Protein AF-A0A0J0YP49-F1 (afdb_monomer)

Organism: NCBI:txid1470200

Structure (mmCIF, N/CA/C/O backbone):
data_AF-A0A0J0YP49-F1
#
_entry.id   AF-A0A0J0YP49-F1
#
loop_
_atom_site.group_PDB
_atom_site.id
_atom_site.type_symbol
_atom_site.label_atom_id
_atom_site.label_alt_id
_atom_site.label_comp_id
_atom_site.label_asym_id
_atom_site.label_entity_id
_atom_site.label_seq_id
_atom_site.pdbx_PDB_ins_code
_atom_site.Cartn_x
_atom_site.Cartn_y
_atom_site.Cartn_z
_atom_site.occupancy
_atom_site.B_iso_or_equiv
_atom_site.auth_seq_id
_atom_site.auth_comp_id
_atom_site.auth_asym_id
_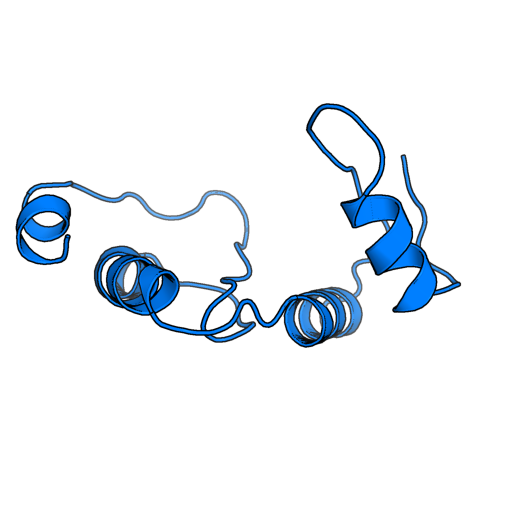atom_site.auth_atom_id
_atom_site.pdbx_PDB_model_num
ATOM 1 N N . LEU A 1 1 ? -7.847 0.719 18.967 1.00 89.94 1 LEU A N 1
ATOM 2 C CA . LEU A 1 1 ? -8.000 0.994 17.520 1.00 89.94 1 LEU A CA 1
ATOM 3 C C . LEU A 1 1 ? -9.222 0.286 16.949 1.00 89.94 1 LEU A C 1
ATOM 5 O O . LEU A 1 1 ? -10.102 0.991 16.489 1.00 89.94 1 LEU A O 1
ATOM 9 N N . ALA A 1 2 ? -9.329 -1.045 17.052 1.00 91.50 2 ALA A N 1
ATOM 10 C CA . ALA A 1 2 ? -10.513 -1.786 16.592 1.00 91.50 2 ALA A CA 1
ATOM 11 C C . ALA A 1 2 ? -11.845 -1.204 17.103 1.00 91.50 2 ALA A C 1
ATOM 13 O O . ALA A 1 2 ? -12.721 -0.890 16.307 1.00 91.50 2 ALA A O 1
ATOM 14 N N . GLU A 1 3 ? -11.964 -0.976 18.416 1.00 94.25 3 GLU A N 1
ATOM 15 C CA . GLU A 1 3 ? -13.170 -0.393 19.032 1.00 94.25 3 GLU A CA 1
ATOM 16 C C . GLU A 1 3 ? -13.513 0.997 18.481 1.00 94.25 3 GLU A C 1
ATOM 18 O O . GLU A 1 3 ? -14.677 1.317 18.271 1.00 94.25 3 GLU A O 1
ATOM 23 N N . THR A 1 4 ? -12.497 1.817 18.209 1.00 95.69 4 THR A N 1
ATOM 24 C CA . THR A 1 4 ? -12.668 3.153 17.626 1.00 95.69 4 THR A CA 1
ATOM 25 C C . THR A 1 4 ? -13.140 3.065 16.177 1.00 95.69 4 THR A C 1
ATOM 27 O O . THR A 1 4 ? -14.050 3.785 15.784 1.00 95.69 4 THR A O 1
ATOM 30 N N . LEU A 1 5 ? -12.553 2.166 15.380 1.00 95.12 5 LEU A N 1
ATOM 31 C CA . LEU A 1 5 ? -12.915 1.985 13.972 1.00 95.12 5 LEU A CA 1
ATOM 32 C C . LEU A 1 5 ? -14.312 1.375 13.801 1.00 95.12 5 LEU A C 1
ATOM 34 O O . LEU A 1 5 ? -14.966 1.665 12.808 1.00 95.12 5 LEU A O 1
ATOM 38 N N . ALA A 1 6 ? -14.806 0.607 14.778 1.00 93.06 6 ALA A N 1
ATOM 39 C CA . ALA A 1 6 ? -16.176 0.085 14.777 1.00 93.06 6 ALA A CA 1
ATOM 40 C C . ALA A 1 6 ? -17.253 1.187 14.835 1.00 93.06 6 ALA A C 1
ATOM 42 O O . ALA A 1 6 ? -18.410 0.937 14.510 1.00 93.06 6 ALA A O 1
ATOM 43 N N . GLN A 1 7 ? -16.882 2.404 15.243 1.00 95.81 7 GLN A N 1
ATOM 44 C CA . GLN A 1 7 ? -17.776 3.565 15.303 1.00 95.81 7 GLN A CA 1
ATOM 45 C C . GLN A 1 7 ? -17.713 4.426 14.030 1.00 95.81 7 GLN A C 1
ATOM 47 O O . GLN A 1 7 ? -18.434 5.416 13.916 1.00 95.81 7 GLN A O 1
ATOM 52 N N . VAL A 1 8 ? -16.850 4.073 13.071 1.00 96.75 8 VAL A N 1
ATOM 53 C CA . VAL A 1 8 ? -16.653 4.812 11.821 1.00 96.75 8 VAL A CA 1
ATOM 54 C C . VAL A 1 8 ? -17.455 4.150 10.706 1.00 96.75 8 VAL A C 1
ATOM 56 O O . VAL A 1 8 ? -17.404 2.939 10.513 1.00 96.75 8 VAL A O 1
ATOM 59 N N . SER A 1 9 ? -18.188 4.958 9.940 1.00 95.75 9 SER A N 1
ATOM 60 C CA . SER A 1 9 ? -18.848 4.496 8.717 1.00 95.75 9 SER A CA 1
ATOM 61 C C . SER A 1 9 ? -17.898 4.629 7.532 1.00 95.75 9 SER A C 1
ATOM 63 O O . SER A 1 9 ? -17.440 5.730 7.228 1.00 95.75 9 SER A O 1
ATOM 65 N N . PHE A 1 10 ? -17.618 3.513 6.861 1.00 96.12 10 PHE A N 1
ATOM 66 C CA . PHE A 1 10 ? -16.794 3.479 5.655 1.00 96.12 10 PHE A CA 1
ATOM 67 C C . PHE A 1 10 ? -17.658 3.428 4.392 1.00 96.12 10 PHE A C 1
ATOM 69 O O . PHE A 1 10 ? -18.733 2.821 4.372 1.00 96.12 10 PHE A O 1
ATOM 76 N N . SER A 1 11 ? -17.158 4.045 3.326 1.00 96.25 11 SER A N 1
ATOM 77 C CA . SER A 1 11 ? -17.756 4.025 1.989 1.00 96.25 11 SER A CA 1
ATOM 78 C C . SER A 1 11 ? -16.900 3.194 1.044 1.00 96.25 11 SER A C 1
ATOM 80 O O . SER A 1 11 ? -15.728 2.948 1.326 1.00 96.25 11 SER A O 1
ATOM 82 N N . ASP A 1 12 ? -17.487 2.776 -0.073 1.00 95.94 12 ASP A N 1
ATOM 83 C CA . ASP A 1 12 ? -16.756 2.057 -1.112 1.00 95.94 12 ASP A CA 1
ATOM 84 C C . ASP A 1 12 ? -15.672 2.938 -1.729 1.00 95.94 12 ASP A C 1
ATOM 86 O O . ASP A 1 12 ? -15.817 4.163 -1.839 1.00 95.94 12 ASP A O 1
ATOM 90 N N . PHE A 1 13 ? -14.574 2.308 -2.136 1.00 95.75 13 PHE A N 1
ATOM 91 C CA . PHE A 1 13 ? -13.501 3.018 -2.805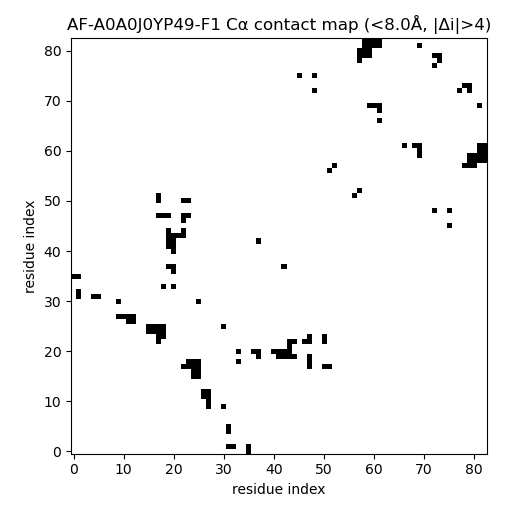 1.00 95.75 13 PHE A CA 1
ATOM 92 C C . PHE A 1 13 ? -13.929 3.426 -4.216 1.00 95.75 13 PHE A C 1
ATOM 94 O O . PHE A 1 13 ? -14.432 2.619 -4.994 1.00 95.75 13 PHE A O 1
ATOM 101 N N . THR A 1 14 ? -13.678 4.682 -4.576 1.00 96.31 14 THR A N 1
ATOM 102 C CA . THR A 1 14 ? -13.905 5.184 -5.941 1.00 96.31 14 THR A CA 1
ATOM 103 C C . THR A 1 14 ? -12.780 4.803 -6.903 1.00 96.31 14 THR A C 1
ATOM 105 O O . THR A 1 14 ? -12.951 4.883 -8.118 1.00 96.31 14 THR A O 1
ATOM 108 N N . CYS A 1 15 ? -11.636 4.370 -6.372 1.00 94.69 15 CYS A N 1
ATOM 109 C CA . CYS A 1 15 ? -10.517 3.800 -7.108 1.00 94.69 15 CYS A CA 1
ATOM 110 C C . CYS A 1 15 ? -9.953 2.586 -6.349 1.00 94.69 15 CYS A C 1
ATOM 112 O O . CYS A 1 15 ? -10.008 2.566 -5.120 1.00 94.69 15 CYS A O 1
ATOM 114 N N . PRO A 1 16 ? -9.397 1.573 -7.036 1.00 95.69 16 PRO A N 1
ATOM 115 C CA . PRO A 1 16 ? -8.782 0.434 -6.359 1.00 95.69 16 PRO A CA 1
ATOM 116 C C . PRO A 1 16 ? -7.666 0.876 -5.404 1.00 95.69 16 PRO A C 1
ATOM 118 O O . PRO A 1 16 ? -6.769 1.625 -5.794 1.00 95.69 16 PRO A O 1
ATOM 121 N N . LEU A 1 17 ? -7.703 0.386 -4.163 1.00 96.75 17 LEU A N 1
ATOM 122 C CA . LEU A 1 17 ? -6.695 0.673 -3.145 1.00 96.75 17 LEU A CA 1
ATOM 123 C C . LEU A 1 17 ? -5.921 -0.600 -2.807 1.00 96.75 17 LEU A C 1
ATOM 125 O O . LEU A 1 17 ? -6.507 -1.558 -2.315 1.00 96.75 17 LEU A O 1
ATOM 129 N N . VAL A 1 18 ? -4.603 -0.607 -3.008 1.00 97.44 18 VAL A N 1
ATOM 130 C CA . VAL A 1 18 ? -3.747 -1.715 -2.555 1.00 97.44 18 VAL A CA 1
ATOM 131 C C . VAL A 1 18 ? -3.345 -1.480 -1.098 1.00 97.44 18 VAL A C 1
ATOM 133 O O . VAL A 1 18 ? -2.672 -0.500 -0.780 1.00 97.44 18 VAL A O 1
ATOM 136 N N . GLY A 1 19 ? -3.769 -2.370 -0.200 1.00 96.38 19 GLY A N 1
ATOM 137 C CA . GLY A 1 19 ? -3.488 -2.278 1.232 1.00 96.38 19 GLY A CA 1
ATOM 138 C C . GLY A 1 19 ? -2.078 -2.749 1.603 1.00 96.38 19 GLY A C 1
ATOM 139 O O . GLY A 1 19 ? -1.570 -3.722 1.056 1.00 96.38 19 GLY A O 1
ATOM 140 N N . ASN A 1 20 ? -1.459 -2.107 2.597 1.00 96.12 20 ASN A N 1
ATOM 141 C CA . ASN A 1 20 ? -0.090 -2.424 3.042 1.00 96.12 20 ASN A CA 1
ATOM 142 C C . ASN A 1 20 ? 0.052 -3.767 3.774 1.00 96.12 20 ASN A C 1
ATOM 144 O O . ASN A 1 20 ? 1.134 -4.349 3.774 1.00 96.12 20 ASN A O 1
ATOM 148 N N . THR A 1 21 ? -1.013 -4.211 4.442 1.00 96.69 21 THR A N 1
ATOM 149 C CA . THR A 1 21 ? -1.005 -5.389 5.321 1.00 96.69 21 THR A CA 1
ATOM 150 C C . THR A 1 21 ? -1.009 -6.687 4.515 1.00 96.69 21 THR A C 1
ATOM 152 O O . THR A 1 21 ? -0.259 -7.620 4.794 1.00 96.69 21 THR A O 1
ATOM 155 N N . GLU A 1 22 ? -1.838 -6.744 3.474 1.00 97.19 22 GLU A N 1
ATOM 156 C CA . GLU A 1 22 ? -2.007 -7.946 2.652 1.00 97.19 22 GLU A CA 1
ATOM 157 C C . GLU A 1 22 ? -1.366 -7.834 1.271 1.00 97.19 22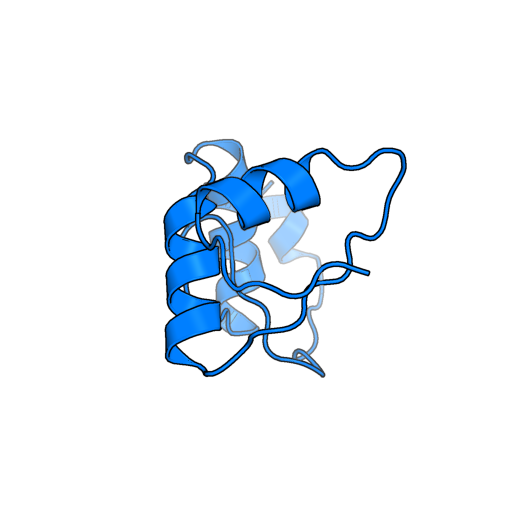 GLU A C 1
ATOM 159 O O . GLU A 1 22 ? -1.239 -8.856 0.605 1.00 97.19 22 GLU A O 1
ATOM 164 N N . ALA A 1 23 ? -0.916 -6.634 0.877 1.00 97.44 23 ALA A N 1
ATOM 165 C CA . ALA A 1 23 ? -0.431 -6.339 -0.470 1.00 97.44 23 ALA A CA 1
ATOM 166 C C . ALA A 1 23 ? -1.445 -6.748 -1.551 1.00 97.44 23 ALA A C 1
ATOM 168 O O . ALA A 1 23 ? -1.084 -7.319 -2.568 1.00 97.44 23 ALA A O 1
ATOM 169 N N . ALA A 1 24 ? -2.729 -6.467 -1.321 1.00 97.12 24 ALA A N 1
ATOM 170 C CA . ALA A 1 24 ? -3.829 -6.813 -2.217 1.00 97.12 24 ALA A CA 1
ATOM 171 C C . ALA A 1 24 ? -4.823 -5.651 -2.332 1.00 97.12 24 ALA A C 1
ATOM 173 O O . ALA A 1 24 ? -4.815 -4.734 -1.502 1.00 97.12 24 ALA A O 1
ATOM 174 N N . VAL A 1 25 ? -5.681 -5.686 -3.358 1.00 96.62 25 VAL A N 1
ATOM 175 C CA . VAL A 1 25 ? -6.761 -4.702 -3.524 1.00 96.62 25 VAL A CA 1
ATOM 176 C C . VAL A 1 25 ? -7.779 -4.877 -2.398 1.00 96.62 25 VAL A C 1
ATOM 178 O O . VAL A 1 25 ? -8.478 -5.884 -2.324 1.00 96.62 25 VAL A O 1
ATOM 181 N N . MET A 1 26 ? -7.846 -3.879 -1.527 1.00 96.56 26 MET A N 1
ATOM 182 C CA . MET A 1 26 ? -8.686 -3.844 -0.340 1.00 96.56 26 MET A CA 1
ATOM 183 C C . MET A 1 26 ? -10.147 -3.592 -0.710 1.00 96.56 26 MET A C 1
ATOM 185 O O . MET A 1 26 ? -10.441 -2.696 -1.503 1.00 96.56 26 MET A O 1
ATOM 189 N N . GLN A 1 27 ? -11.057 -4.342 -0.088 1.00 96.12 27 GLN A N 1
ATOM 190 C CA . GLN A 1 27 ? -12.490 -4.064 -0.131 1.00 96.12 27 GLN A CA 1
ATOM 191 C C . GLN A 1 27 ? -12.918 -3.273 1.105 1.00 96.12 27 GLN A C 1
ATOM 193 O O . GLN A 1 27 ? -12.221 -3.227 2.123 1.00 96.12 27 GLN A O 1
ATOM 198 N N . LYS A 1 28 ? -14.075 -2.618 1.015 1.00 95.62 28 LYS A N 1
ATOM 199 C CA . LYS A 1 28 ? -14.6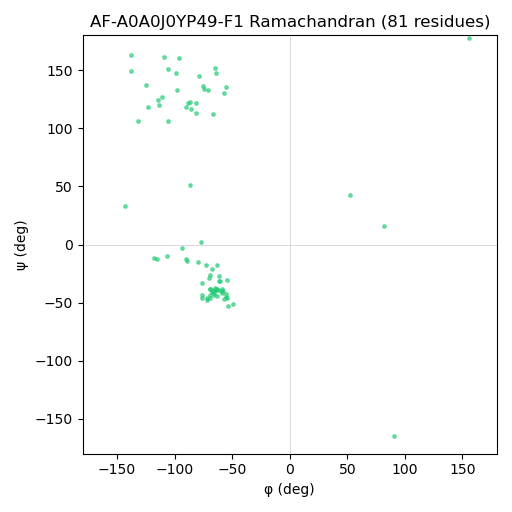16 -1.785 2.093 1.00 95.62 28 LYS A CA 1
ATOM 200 C C . LYS A 1 28 ? -14.799 -2.573 3.391 1.00 95.62 28 LYS A C 1
ATOM 202 O O . LYS A 1 28 ? -14.534 -2.052 4.476 1.00 95.62 28 LYS A O 1
ATOM 207 N N . GLU A 1 29 ? -15.256 -3.812 3.275 1.00 95.06 29 GLU A N 1
ATOM 208 C CA . GLU A 1 29 ? -15.572 -4.702 4.392 1.00 95.06 29 GLU A CA 1
ATOM 209 C C . GLU A 1 29 ? -14.334 -4.998 5.250 1.00 95.06 29 GLU A C 1
ATOM 211 O O . GLU A 1 29 ? -14.449 -5.192 6.462 1.00 95.06 29 GLU A O 1
ATOM 216 N N . ASP A 1 30 ? -13.145 -4.939 4.647 1.00 95.69 30 ASP A N 1
ATOM 217 C CA . ASP A 1 30 ? -11.882 -5.286 5.294 1.00 95.69 30 ASP A CA 1
ATOM 218 C C . ASP A 1 30 ? -11.211 -4.089 5.990 1.00 95.69 30 ASP A C 1
ATOM 220 O O . ASP A 1 30 ? -10.287 -4.275 6.786 1.00 95.69 30 ASP A O 1
ATOM 224 N N . ILE A 1 31 ? -11.666 -2.850 5.744 1.00 95.81 31 ILE A N 1
ATOM 225 C CA . ILE A 1 31 ? -10.962 -1.625 6.168 1.00 95.81 31 ILE A CA 1
ATOM 226 C C . ILE A 1 31 ? -10.659 -1.629 7.671 1.00 95.81 31 ILE A C 1
ATOM 228 O O . ILE A 1 31 ? -9.513 -1.435 8.082 1.00 95.81 31 ILE A O 1
ATOM 232 N N . ALA A 1 32 ? -11.668 -1.857 8.515 1.00 96.19 32 ALA A N 1
ATOM 233 C CA . ALA A 1 32 ? -11.499 -1.767 9.966 1.00 96.19 32 ALA A CA 1
ATOM 234 C C . ALA A 1 32 ? -10.524 -2.829 10.508 1.00 96.19 32 ALA A C 1
ATOM 236 O O . ALA A 1 32 ? -9.702 -2.549 11.393 1.00 96.19 32 ALA A O 1
ATOM 237 N N . GLN A 1 33 ? -10.597 -4.045 9.963 1.00 95.81 33 GLN A N 1
ATOM 238 C CA . GLN A 1 33 ? -9.751 -5.163 10.363 1.00 95.81 33 GLN A CA 1
ATOM 239 C C . GLN A 1 33 ? -8.308 -4.958 9.881 1.00 95.81 33 GLN A C 1
ATOM 241 O O . GLN A 1 33 ? -7.379 -5.073 10.688 1.00 95.81 33 GLN A O 1
ATOM 246 N N . LEU A 1 34 ? -8.108 -4.560 8.624 1.00 96.56 34 LEU A N 1
ATOM 247 C CA . LEU A 1 34 ? -6.780 -4.339 8.055 1.00 96.56 34 LEU A CA 1
ATOM 248 C C . LEU A 1 34 ? -6.069 -3.122 8.646 1.00 96.56 34 LEU A C 1
ATOM 250 O O . LEU A 1 34 ? -4.875 -3.221 8.925 1.00 96.56 34 LEU A O 1
ATOM 254 N N . LEU A 1 35 ? -6.774 -2.019 8.920 1.00 96.25 35 LEU A N 1
ATOM 255 C CA . LEU A 1 35 ? -6.191 -0.856 9.603 1.00 96.25 35 LEU A CA 1
ATOM 256 C C . LEU A 1 35 ? -5.779 -1.184 11.042 1.00 96.25 35 LEU A C 1
ATOM 258 O O . LEU A 1 35 ? -4.742 -0.723 11.516 1.00 96.25 35 LEU A O 1
ATOM 262 N N . THR A 1 36 ? -6.563 -2.009 11.745 1.00 96.12 36 THR A N 1
ATOM 263 C CA . THR A 1 36 ? -6.195 -2.467 13.094 1.00 96.12 36 THR A CA 1
ATOM 264 C C . THR A 1 36 ? -4.912 -3.294 13.064 1.00 96.12 36 THR A C 1
ATOM 266 O O . THR A 1 36 ? -4.028 -3.097 13.901 1.00 96.12 36 THR A O 1
ATOM 269 N N . ARG A 1 37 ? -4.810 -4.211 12.098 1.00 97.06 37 ARG A N 1
ATOM 270 C CA . ARG A 1 37 ? -3.643 -5.075 11.896 1.00 97.06 37 ARG A CA 1
ATOM 271 C C . ARG A 1 37 ? -2.404 -4.297 11.470 1.00 97.06 37 ARG A C 1
ATOM 273 O O . ARG A 1 37 ? -1.326 -4.544 12.001 1.00 97.06 37 ARG A O 1
ATOM 280 N N . GLN A 1 38 ? -2.568 -3.304 10.599 1.00 96.62 38 GLN A N 1
ATOM 281 C CA . GLN A 1 38 ? -1.476 -2.512 10.031 1.00 96.62 38 GLN A CA 1
ATOM 282 C C . GLN A 1 38 ? -0.572 -1.867 11.093 1.00 96.62 38 GLN A C 1
ATOM 284 O O . GLN A 1 38 ? 0.618 -1.696 10.865 1.00 96.62 38 GLN A O 1
ATOM 289 N N . VAL A 1 39 ? -1.104 -1.533 12.273 1.00 95.44 39 VAL A N 1
ATOM 290 C CA . VAL A 1 39 ? -0.308 -0.941 13.366 1.00 95.44 39 VAL A CA 1
ATOM 291 C C . VAL A 1 39 ? 0.718 -1.923 13.953 1.00 95.44 39 VAL A C 1
ATOM 293 O O . VAL A 1 39 ? 1.680 -1.498 14.588 1.00 95.44 39 VAL A O 1
ATOM 296 N N . LYS A 1 40 ? 0.515 -3.232 13.775 1.00 95.94 40 LYS A N 1
ATOM 297 C CA . LYS A 1 40 ? 1.353 -4.298 14.349 1.00 95.94 40 LYS A CA 1
ATOM 298 C C . LYS A 1 40 ? 2.037 -5.175 13.301 1.00 95.94 40 LYS A C 1
ATOM 300 O O . LYS A 1 40 ? 2.903 -5.967 13.660 1.00 95.94 40 LYS A O 1
ATOM 305 N N . GLU A 1 41 ? 1.639 -5.059 12.041 1.00 96.94 41 GLU A N 1
ATOM 306 C CA . GLU A 1 41 ? 2.137 -5.872 10.934 1.00 96.94 41 GLU A CA 1
ATOM 307 C C . GLU A 1 41 ? 3.094 -5.063 10.042 1.00 96.94 41 GLU A C 1
ATOM 309 O O . GLU A 1 41 ? 2.994 -3.835 9.968 1.00 96.94 41 GLU A O 1
ATOM 314 N N . PRO A 1 42 ? 4.062 -5.723 9.383 1.00 97.19 42 PRO A N 1
ATOM 315 C CA . PRO A 1 42 ? 5.001 -5.044 8.503 1.00 97.19 42 PRO A CA 1
ATOM 316 C C . PRO A 1 42 ? 4.297 -4.437 7.284 1.00 97.19 42 PRO A C 1
ATOM 318 O O . PRO A 1 42 ? 3.300 -4.956 6.785 1.00 97.19 42 PRO A O 1
ATOM 321 N N . VAL A 1 43 ? 4.872 -3.358 6.755 1.00 97.62 43 VAL A N 1
ATOM 322 C CA . VAL A 1 43 ? 4.425 -2.751 5.497 1.00 97.62 43 VAL A CA 1
ATOM 323 C C . VAL A 1 43 ? 5.016 -3.535 4.325 1.00 97.62 43 VAL A C 1
ATOM 325 O O . VAL A 1 43 ? 6.224 -3.489 4.090 1.00 97.62 43 VAL A O 1
ATOM 328 N N . ARG A 1 44 ? 4.168 -4.220 3.554 1.00 97.50 44 ARG A N 1
ATOM 329 C CA . ARG A 1 44 ? 4.574 -5.063 2.415 1.00 97.50 44 ARG A CA 1
ATOM 330 C C . ARG A 1 44 ? 4.700 -4.265 1.112 1.00 97.50 44 ARG A C 1
ATOM 332 O O . ARG A 1 44 ? 4.153 -4.636 0.083 1.00 97.50 44 ARG A O 1
ATOM 339 N N . PHE A 1 45 ? 5.438 -3.153 1.147 1.00 97.50 45 PHE A N 1
ATOM 340 C CA . PHE A 1 45 ? 5.499 -2.199 0.028 1.00 97.50 45 PHE A CA 1
ATOM 341 C C . PHE A 1 45 ? 6.006 -2.820 -1.283 1.00 97.50 45 PHE A C 1
ATOM 343 O O . PHE A 1 45 ? 5.446 -2.546 -2.338 1.00 97.50 45 PHE A O 1
ATOM 350 N N . TYR A 1 46 ? 7.039 -3.671 -1.222 1.00 97.31 46 TYR A N 1
ATOM 351 C CA . TYR A 1 46 ? 7.581 -4.351 -2.408 1.00 97.31 46 TYR A CA 1
ATOM 352 C C . TYR A 1 46 ? 6.504 -5.172 -3.126 1.00 97.31 46 TYR A C 1
ATOM 354 O O . TYR A 1 46 ? 6.336 -5.072 -4.337 1.00 97.31 46 TYR A O 1
ATOM 362 N N . GLU A 1 47 ? 5.741 -5.940 -2.355 1.00 97.94 47 GLU A N 1
ATOM 363 C CA . GLU A 1 47 ? 4.677 -6.800 -2.864 1.00 97.94 47 GLU A CA 1
ATOM 364 C C . GLU A 1 47 ? 3.501 -5.969 -3.389 1.00 97.94 47 GLU A C 1
ATOM 366 O O . GLU A 1 47 ? 2.966 -6.274 -4.450 1.00 97.94 47 GLU A O 1
ATOM 371 N N . SER A 1 48 ? 3.157 -4.863 -2.716 1.00 97.81 48 SER A N 1
ATOM 372 C CA . SER A 1 48 ? 2.127 -3.935 -3.191 1.00 97.81 48 SER A CA 1
ATOM 373 C C . SER A 1 48 ? 2.464 -3.340 -4.561 1.00 97.81 48 SER A C 1
ATOM 375 O O . SER A 1 48 ? 1.573 -3.213 -5.399 1.00 97.81 48 SER A O 1
ATOM 377 N N . ILE A 1 49 ? 3.733 -2.989 -4.8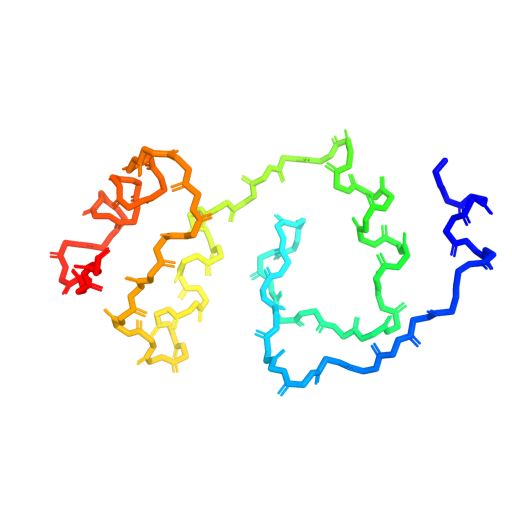12 1.00 97.25 49 ILE A N 1
ATOM 378 C CA . ILE A 1 49 ? 4.172 -2.539 -6.142 1.00 97.25 49 ILE A CA 1
ATOM 379 C C . ILE A 1 49 ? 4.064 -3.680 -7.158 1.00 97.25 49 ILE A C 1
ATOM 381 O O . ILE A 1 49 ? 3.549 -3.446 -8.247 1.00 97.25 49 ILE A O 1
ATOM 385 N N . GLY A 1 50 ? 4.443 -4.908 -6.787 1.00 95.69 50 GLY A N 1
ATOM 386 C CA . GLY A 1 50 ? 4.260 -6.094 -7.632 1.00 95.69 50 GLY A CA 1
ATOM 387 C C . GLY A 1 50 ? 2.810 -6.286 -8.088 1.00 95.69 50 GLY A C 1
ATOM 388 O O . GLY A 1 50 ? 2.555 -6.432 -9.280 1.00 95.69 50 GLY A O 1
ATOM 389 N N . VAL A 1 51 ? 1.843 -6.161 -7.175 1.00 96.81 51 VAL A N 1
ATOM 390 C CA . VAL A 1 51 ? 0.411 -6.237 -7.520 1.00 96.81 51 VAL A CA 1
ATOM 391 C C . VAL A 1 51 ? -0.016 -5.129 -8.482 1.00 96.81 51 VAL A C 1
ATOM 393 O O . VAL A 1 51 ? -0.792 -5.373 -9.405 1.00 96.81 51 VAL A O 1
ATOM 396 N N . MET A 1 52 ? 0.500 -3.909 -8.314 1.00 96.25 52 MET A N 1
ATOM 397 C CA . MET A 1 52 ? 0.219 -2.818 -9.253 1.00 96.25 52 MET A CA 1
ATOM 398 C C . MET A 1 52 ? 0.808 -3.099 -10.645 1.00 96.25 52 MET A C 1
ATOM 400 O O . MET A 1 52 ? 0.150 -2.834 -11.650 1.00 96.25 52 MET A O 1
ATOM 404 N N . GLN A 1 53 ? 2.009 -3.677 -10.717 1.00 94.94 53 GLN A N 1
ATOM 405 C CA . GLN A 1 53 ? 2.646 -4.055 -11.982 1.00 94.94 53 GLN A CA 1
ATOM 406 C C . GLN A 1 53 ? 1.880 -5.170 -12.700 1.00 94.94 53 GLN A C 1
ATOM 408 O O . GLN A 1 53 ? 1.650 -5.074 -13.904 1.00 94.94 53 GLN A O 1
ATOM 413 N N . GLU A 1 54 ? 1.440 -6.199 -11.972 1.00 95.19 54 GLU A N 1
ATOM 414 C CA . GLU A 1 54 ? 0.601 -7.276 -12.513 1.00 95.19 54 GLU A CA 1
ATOM 415 C C . GLU A 1 54 ? -0.737 -6.746 -13.048 1.00 95.19 54 GLU A C 1
ATOM 417 O O . GLU A 1 54 ? -1.252 -7.245 -14.048 1.00 95.19 54 GLU A O 1
ATOM 422 N N . ALA A 1 55 ? -1.262 -5.676 -12.442 1.00 95.19 55 ALA A N 1
ATOM 423 C CA . ALA A 1 55 ? -2.429 -4.946 -12.930 1.00 95.19 55 ALA A CA 1
ATOM 424 C C . ALA A 1 55 ? -2.134 -4.012 -14.128 1.00 95.19 55 ALA A C 1
ATOM 426 O O . ALA A 1 55 ? -3.037 -3.322 -14.603 1.00 95.19 55 ALA A O 1
ATOM 427 N N . GLY A 1 56 ? -0.894 -3.973 -14.629 1.00 94.94 56 GLY A N 1
ATOM 428 C CA . GLY A 1 56 ? -0.483 -3.174 -15.785 1.00 94.94 56 GLY A CA 1
ATOM 429 C C . GLY A 1 56 ? -0.179 -1.705 -15.478 1.00 94.94 56 GLY A C 1
ATOM 430 O O . GLY A 1 56 ? -0.134 -0.887 -16.397 1.00 94.94 56 GLY A O 1
ATOM 431 N N . ILE A 1 57 ? 0.016 -1.340 -14.208 1.00 95.69 57 ILE A N 1
ATOM 432 C CA . ILE A 1 57 ? 0.332 0.036 -13.809 1.00 95.69 57 ILE A CA 1
ATOM 433 C C . ILE A 1 57 ? 1.829 0.297 -13.998 1.00 95.69 57 ILE A C 1
ATOM 435 O O . ILE A 1 57 ? 2.670 -0.351 -13.381 1.00 95.69 57 ILE A O 1
ATOM 439 N N . SER A 1 58 ? 2.157 1.301 -14.814 1.00 95.50 58 SER A N 1
ATOM 440 C CA . SER A 1 58 ? 3.536 1.736 -15.096 1.00 95.50 58 SER A CA 1
ATOM 441 C C . SER A 1 58 ? 3.861 3.150 -14.612 1.00 95.50 58 SER A C 1
ATOM 443 O O . SER A 1 58 ? 5.022 3.561 -14.618 1.00 95.50 58 SER A O 1
ATOM 445 N N . ASN A 1 59 ? 2.845 3.924 -14.232 1.00 97.00 59 ASN A N 1
ATOM 446 C CA . ASN A 1 59 ? 2.969 5.336 -13.893 1.00 97.00 59 ASN A CA 1
ATOM 447 C C . ASN A 1 59 ? 2.654 5.539 -12.414 1.00 97.00 59 ASN A C 1
ATOM 449 O O . ASN A 1 59 ? 1.565 5.195 -11.961 1.00 97.00 59 ASN A O 1
ATOM 453 N N . PHE A 1 60 ? 3.588 6.143 -11.685 1.00 97.00 60 PHE A N 1
ATOM 454 C CA . PHE A 1 60 ? 3.459 6.404 -10.256 1.00 97.00 60 PHE A CA 1
ATOM 455 C C . PHE A 1 60 ? 3.667 7.890 -9.971 1.00 97.00 60 PHE A C 1
ATOM 457 O O . PHE A 1 60 ? 4.568 8.529 -10.517 1.00 97.00 60 PHE A O 1
ATOM 464 N N . ILE A 1 61 ? 2.824 8.427 -9.094 1.00 96.81 61 ILE A N 1
ATOM 465 C CA . ILE A 1 61 ? 2.881 9.812 -8.627 1.00 96.81 61 ILE A CA 1
ATOM 466 C C . ILE A 1 61 ? 2.993 9.763 -7.103 1.00 96.81 61 ILE A C 1
ATOM 468 O O . ILE A 1 61 ? 2.101 9.240 -6.435 1.00 96.81 61 ILE A O 1
ATOM 472 N N . GLU A 1 62 ? 4.087 10.284 -6.545 1.00 96.94 62 GLU A N 1
ATOM 473 C CA . GLU A 1 62 ? 4.249 10.409 -5.094 1.00 96.94 62 GLU A CA 1
ATOM 474 C C . GLU A 1 62 ? 3.629 11.723 -4.617 1.00 96.94 62 GLU A C 1
ATOM 476 O O . GLU A 1 62 ? 4.001 12.807 -5.064 1.00 96.94 62 GLU A O 1
ATOM 481 N N . ILE A 1 63 ? 2.674 11.625 -3.693 1.00 96.94 63 ILE A N 1
ATOM 482 C CA . ILE A 1 63 ? 2.006 12.786 -3.106 1.00 96.94 63 ILE A CA 1
ATOM 483 C C . ILE A 1 63 ? 2.540 12.977 -1.689 1.00 96.94 63 ILE A C 1
ATOM 485 O O . ILE A 1 63 ? 2.197 12.228 -0.776 1.00 96.94 63 ILE A O 1
ATOM 489 N N . GLY A 1 64 ? 3.381 13.991 -1.503 1.00 95.38 64 GLY A N 1
ATOM 490 C CA . GLY A 1 64 ? 3.970 14.322 -0.210 1.00 95.38 64 GLY A CA 1
ATOM 491 C C . GLY A 1 64 ? 5.290 15.082 -0.345 1.00 95.38 64 GLY A C 1
ATOM 492 O O . GLY A 1 64 ? 5.755 15.337 -1.456 1.00 95.38 64 GLY A O 1
ATOM 493 N N . PRO A 1 65 ? 5.903 15.483 0.778 1.00 93.25 65 PRO A N 1
ATOM 494 C CA . PRO A 1 65 ? 7.219 16.106 0.762 1.00 93.25 65 PRO A CA 1
ATOM 495 C C . PRO A 1 65 ? 8.321 15.067 0.493 1.00 93.25 65 PRO A C 1
ATOM 497 O O . PRO A 1 65 ? 8.378 14.025 1.141 1.00 93.25 65 PRO A O 1
ATOM 500 N N . GLY A 1 66 ? 9.254 15.388 -0.405 1.00 93.12 66 GLY A N 1
ATOM 501 C CA . GLY A 1 66 ? 10.385 14.514 -0.739 1.00 93.12 66 GLY A CA 1
ATOM 502 C C . GLY A 1 66 ? 10.102 13.560 -1.904 1.00 93.12 66 GLY A C 1
ATOM 503 O O . GLY A 1 66 ? 9.198 13.802 -2.695 1.00 93.12 66 GLY A O 1
ATOM 504 N N . LYS A 1 67 ? 10.951 12.532 -2.056 1.00 95.12 67 LYS A N 1
ATOM 505 C CA . LYS A 1 67 ? 10.898 11.541 -3.155 1.00 95.12 67 LYS A CA 1
ATOM 506 C C . LYS A 1 67 ? 11.267 10.122 -2.698 1.00 95.12 67 LYS A C 1
ATOM 508 O O . LYS A 1 67 ? 11.968 9.388 -3.400 1.00 95.12 67 LYS A O 1
ATOM 513 N N . VAL A 1 68 ? 10.922 9.776 -1.458 1.00 96.56 68 VAL A N 1
ATOM 514 C CA . VAL A 1 68 ? 11.392 8.529 -0.833 1.00 96.56 68 VAL A CA 1
ATOM 515 C C . VAL A 1 68 ? 10.702 7.331 -1.474 1.00 96.56 68 VAL A C 1
ATOM 517 O O . VAL A 1 68 ? 11.382 6.383 -1.872 1.00 96.56 68 VAL A O 1
ATOM 520 N N . LEU A 1 69 ? 9.376 7.388 -1.632 1.00 96.81 69 LEU A N 1
ATOM 521 C CA . LEU A 1 69 ? 8.615 6.287 -2.220 1.00 96.81 69 LEU A CA 1
ATOM 522 C C . LEU A 1 69 ? 8.955 6.125 -3.698 1.00 96.81 69 LEU A C 1
ATOM 524 O O . LEU A 1 69 ? 9.195 5.008 -4.135 1.00 96.81 69 LEU A O 1
ATOM 528 N N . SER A 1 70 ? 9.096 7.224 -4.437 1.00 96.50 70 SER A N 1
ATOM 529 C CA . SER A 1 70 ? 9.575 7.231 -5.824 1.00 96.50 70 SER A CA 1
ATOM 530 C C . SER A 1 70 ? 10.934 6.540 -5.948 1.00 96.50 70 SER A C 1
ATOM 532 O O . SER A 1 70 ? 11.151 5.729 -6.848 1.00 96.50 70 SER A O 1
ATOM 534 N N . GLY A 1 71 ? 11.849 6.804 -5.009 1.00 96.25 71 GLY A N 1
ATOM 535 C CA . GLY A 1 71 ? 13.140 6.124 -4.940 1.00 96.25 71 GLY A CA 1
ATOM 536 C C . GLY A 1 71 ? 13.020 4.619 -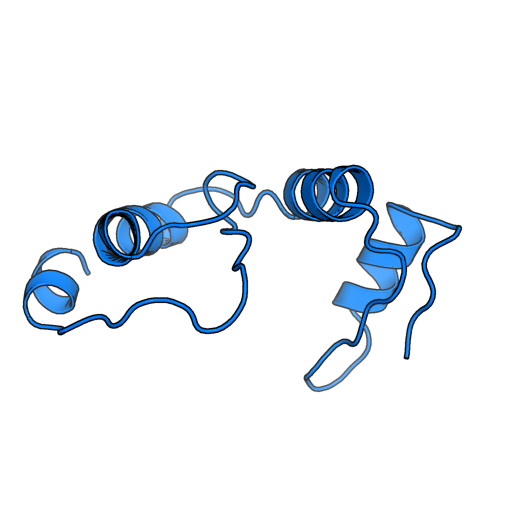4.684 1.00 96.25 71 GLY A C 1
ATOM 537 O O . GLY A 1 71 ? 13.776 3.842 -5.269 1.00 96.25 71 GLY A O 1
ATOM 538 N N . PHE A 1 72 ? 12.078 4.184 -3.843 1.00 96.94 72 PHE A N 1
ATOM 539 C CA . PHE A 1 72 ? 11.804 2.760 -3.629 1.00 96.94 72 PHE A CA 1
ATOM 540 C C . PHE A 1 72 ? 11.167 2.109 -4.851 1.00 96.94 72 PHE A C 1
ATOM 542 O O . PHE A 1 72 ? 11.659 1.072 -5.288 1.00 96.94 72 PHE A O 1
ATOM 549 N N . VAL A 1 73 ? 10.158 2.740 -5.454 1.00 97.19 73 VAL A N 1
ATOM 550 C CA . VAL A 1 73 ? 9.531 2.263 -6.692 1.00 97.19 73 VAL A CA 1
ATOM 551 C C . VAL A 1 73 ? 10.586 2.095 -7.777 1.00 97.19 73 VAL A C 1
ATOM 553 O O . VAL A 1 73 ? 10.648 1.030 -8.367 1.00 97.19 73 VAL A O 1
ATOM 556 N N . LYS A 1 74 ? 11.506 3.053 -7.966 1.00 95.75 74 LYS A N 1
ATOM 557 C CA . LYS A 1 74 ? 12.574 2.928 -8.975 1.00 95.75 74 LYS A CA 1
ATOM 558 C C . LYS A 1 74 ? 13.519 1.745 -8.743 1.00 95.75 74 LYS A C 1
ATOM 560 O O . LYS A 1 74 ? 14.083 1.211 -9.695 1.00 95.75 74 LYS A O 1
ATOM 565 N N . LYS A 1 75 ? 13.743 1.369 -7.479 1.00 95.69 75 LYS A N 1
ATOM 566 C CA . LYS A 1 75 ? 14.570 0.208 -7.110 1.00 95.69 75 LYS A CA 1
ATOM 567 C C . LYS A 1 75 ? 13.838 -1.114 -7.332 1.00 95.69 75 LYS A C 1
ATOM 569 O O . LYS A 1 75 ? 14.493 -2.103 -7.638 1.00 95.69 75 LYS A O 1
ATOM 574 N N . ILE A 1 76 ? 12.519 -1.122 -7.146 1.00 95.31 76 ILE A N 1
ATOM 575 C CA . ILE A 1 76 ? 11.654 -2.287 -7.371 1.00 95.31 76 ILE A CA 1
ATOM 576 C C . ILE A 1 76 ? 11.439 -2.488 -8.874 1.00 95.31 76 ILE A C 1
ATOM 578 O O . ILE A 1 76 ? 11.608 -3.590 -9.386 1.00 95.31 76 ILE A O 1
ATOM 582 N N . ASP A 1 77 ? 11.145 -1.398 -9.577 1.00 93.94 77 ASP A N 1
ATOM 583 C CA . ASP A 1 77 ? 10.865 -1.337 -11.001 1.00 93.94 77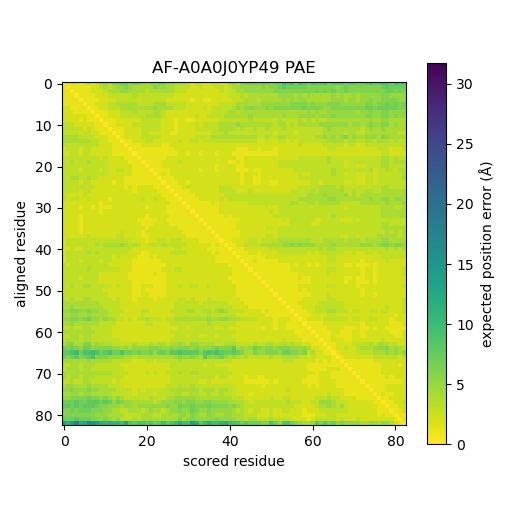 ASP A CA 1
ATOM 584 C C . ASP A 1 77 ? 11.679 -0.222 -11.667 1.00 93.94 77 ASP A C 1
ATOM 586 O O . ASP A 1 77 ? 11.394 0.975 -11.558 1.00 93.94 77 ASP A O 1
ATOM 590 N N . GLN A 1 78 ? 12.699 -0.624 -12.421 1.00 92.06 7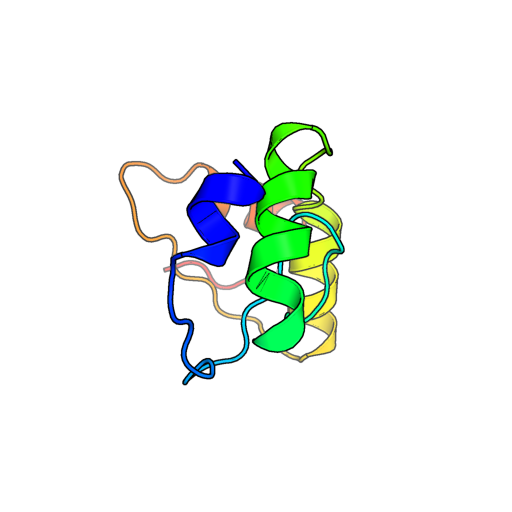8 GLN A N 1
ATOM 591 C CA . GLN A 1 78 ? 13.538 0.318 -13.157 1.00 92.06 78 GLN A CA 1
ATOM 592 C C . GLN A 1 78 ? 12.829 0.917 -14.378 1.00 92.06 78 GLN A C 1
ATOM 594 O O . GLN A 1 78 ? 13.265 1.961 -14.871 1.00 92.06 78 GLN A O 1
ATOM 599 N N . THR A 1 79 ? 11.743 0.306 -14.854 1.00 92.94 79 THR A N 1
ATOM 600 C CA . THR A 1 79 ? 10.958 0.768 -16.008 1.00 92.94 79 THR A CA 1
ATOM 601 C C . THR A 1 79 ? 9.843 1.737 -15.622 1.00 92.94 79 THR A C 1
ATOM 603 O O . THR A 1 79 ? 9.363 2.468 -16.485 1.00 92.94 79 THR A O 1
ATOM 606 N N . ALA A 1 80 ? 9.505 1.828 -14.331 1.00 94.19 80 ALA A N 1
ATOM 607 C CA . ALA A 1 80 ? 8.465 2.717 -13.830 1.00 94.19 80 ALA A CA 1
ATOM 608 C C . ALA A 1 80 ? 8.689 4.188 -14.226 1.00 94.19 80 ALA A C 1
ATOM 610 O O . ALA A 1 80 ? 9.793 4.748 -14.098 1.00 94.19 80 ALA A O 1
ATOM 611 N N . HIS A 1 81 ? 7.598 4.822 -14.656 1.00 95.81 81 HIS A N 1
ATOM 612 C CA . HIS A 1 81 ? 7.508 6.248 -14.933 1.00 95.81 81 HIS A CA 1
ATOM 613 C C . HIS A 1 81 ? 7.083 6.988 -13.661 1.00 95.81 81 HIS A C 1
ATOM 615 O O . HIS 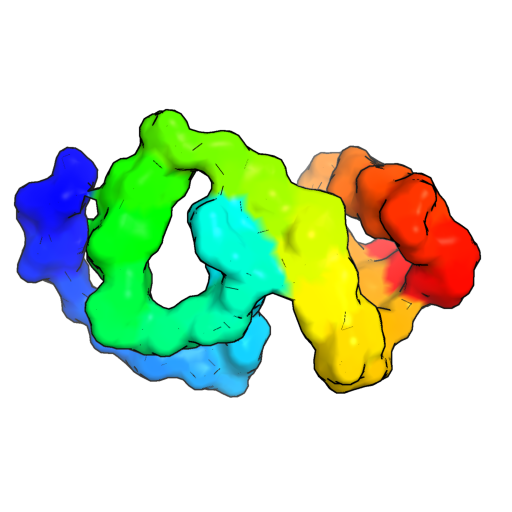A 1 81 ? 5.996 6.755 -13.135 1.00 95.81 81 HIS A O 1
ATOM 621 N N . LEU A 1 82 ? 7.946 7.880 -13.174 1.00 94.62 82 LEU A N 1
ATOM 622 C CA . LEU A 1 82 ? 7.746 8.634 -11.935 1.00 94.62 82 LEU A CA 1
ATOM 623 C C . LEU A 1 82 ? 7.506 10.107 -12.275 1.00 94.62 82 LEU A C 1
ATOM 625 O O . LEU A 1 82 ? 8.313 10.688 -13.007 1.00 94.62 82 LEU A O 1
ATOM 629 N N . ALA A 1 83 ? 6.414 10.678 -11.764 1.00 88.50 83 ALA A N 1
ATOM 630 C CA . ALA A 1 83 ? 6.103 12.107 -11.886 1.00 88.50 83 ALA A CA 1
ATOM 631 C C . ALA A 1 83 ? 6.720 12.930 -10.744 1.00 88.50 83 ALA A C 1
ATOM 633 O O . ALA A 1 83 ? 6.726 12.440 -9.592 1.00 88.50 83 ALA A O 1
#

Nearest PDB structures (foldseek):
  3im8-assembly1_A  TM=9.846E-01  e=6.633E-12  Streptococcus pneumoniae R6
  3hjv-assembly1_B  TM=9.588E-01  e=2.679E-05  Vibrio cholerae
  3im9-assembly1_A  TM=9.474E-01  e=3.291E-05  Staphylococcus aureus subsp. aureus Mu50
  3rgi-assembly1_A  TM=9.742E-01  e=1.426E-03  Sorangium cellulosum
  5dz7-assembly1_A  TM=9.521E-01  e=2.303E-03  Bacillus subtilis subsp. subtilis str. 168

Mean predicted aligned error: 2.81 Å

Solvent-accessible surface area (backbone atoms only — not comparable to full-atom values): 5188 Å² total; per-residue (Å²): 102,54,76,63,44,73,75,55,88,83,69,76,73,94,60,94,42,71,34,48,65,77,30,39,77,57,55,60,89,46,47,54,61,47,61,47,44,42,80,80,46,70,77,36,60,72,52,32,50,48,50,40,45,77,72,68,54,51,74,48,72,73,89,69,92,80,60,66,65,55,54,49,47,45,71,77,34,80,81,54,44,74,105

InterPro domains:
  IPR001227 Acyl transferase domain superfamily [G3DSA:3.40.366.10] (1-74)
  IPR016035 Acyl transferase/acyl hydrolase/lysophospholipase [SSF52151] (1-80)
  IPR050858 Malonyl CoA-ACP Transacylase/Polyketide Synthase FabD [PTHR42681] (1-80)

pLDDT: mean 95.77, std 1.63, range [88.5, 97.94]

Foldseek 3Di:
DLVVCVPDDFDFDPDFDQAQQPLHGDGRVCVSVSVVCPVPGGGNLLSVLVRCVVVVDQEDEDDDPDCVSVVVNCVSPVRHHYD

Sequence (83 aa):
LAETLAQVSFSDFTCPLVGNTEAAVMQKEDIAQLLTRQVKEPVRFYESIGVMQEAGISNFIEIGPGKVLSGFVKKIDQTAHLA

Secondary structure (DSSP, 8-state):
-HHHHTTSPP---SS--B-TTTSSB--GGGHHHHHHHHTTS---HHHHHHHHHHTT--EE---SSSSHHHHHHHHH-TT-EE-

Radius of gyration: 14.29 Å; Cα contacts (8 Å, |Δi|>4): 82; chains: 1; bounding box: 33×24×35 Å